Protein AF-A0A1H9T8Y0-F1 (afdb_monomer)

Mean predicted aligned error: 7.66 Å

Structure (mmCIF, N/CA/C/O backbone):
data_AF-A0A1H9T8Y0-F1
#
_entry.id   AF-A0A1H9T8Y0-F1
#
loop_
_atom_site.group_PDB
_atom_site.id
_atom_site.type_symbol
_atom_site.label_atom_id
_atom_site.label_alt_id
_atom_site.label_comp_id
_atom_site.label_asym_id
_atom_site.label_entity_id
_atom_site.label_seq_id
_atom_site.pdbx_PDB_ins_code
_atom_site.Cartn_x
_atom_site.Cartn_y
_atom_site.Cartn_z
_atom_site.occupancy
_atom_site.B_iso_or_equiv
_atom_site.auth_seq_id
_atom_site.auth_comp_id
_atom_site.auth_asym_id
_atom_site.auth_atom_id
_atom_site.pdbx_PDB_model_num
ATOM 1 N N . MET A 1 1 ? 15.846 -1.015 -10.452 1.00 64.88 1 MET A N 1
ATOM 2 C CA . MET A 1 1 ? 14.720 -1.955 -10.213 1.00 64.88 1 MET A CA 1
ATOM 3 C C . MET A 1 1 ? 13.399 -1.435 -10.764 1.00 64.88 1 MET A C 1
ATOM 5 O O . MET A 1 1 ? 12.649 -2.258 -11.267 1.00 64.88 1 MET A O 1
ATOM 9 N N . ILE A 1 2 ? 13.129 -0.126 -10.762 1.00 69.19 2 ILE A N 1
ATOM 10 C CA . ILE A 1 2 ? 11.979 0.472 -11.465 1.00 69.19 2 ILE A CA 1
ATOM 11 C C . ILE A 1 2 ? 11.965 0.077 -12.946 1.00 69.19 2 ILE A C 1
ATOM 13 O O . ILE A 1 2 ? 10.909 -0.288 -13.448 1.00 69.19 2 ILE A O 1
ATOM 17 N N . ASP A 1 3 ? 13.126 0.027 -13.608 1.00 74.19 3 ASP A N 1
ATOM 18 C CA . ASP A 1 3 ? 13.221 -0.474 -14.986 1.00 74.19 3 ASP A CA 1
ATOM 19 C C . ASP A 1 3 ? 12.827 -1.954 -15.112 1.00 74.19 3 ASP A C 1
ATOM 21 O O . ASP A 1 3 ? 12.103 -2.299 -16.032 1.00 74.19 3 ASP A O 1
ATOM 25 N N . LYS A 1 4 ? 13.192 -2.816 -14.147 1.00 75.50 4 LYS A N 1
ATOM 26 C CA . LYS A 1 4 ? 12.743 -4.225 -14.119 1.00 75.50 4 LYS A CA 1
ATOM 27 C C . LYS A 1 4 ? 11.236 -4.346 -13.885 1.00 75.50 4 LYS A C 1
ATOM 29 O O . LYS A 1 4 ? 10.594 -5.247 -14.415 1.00 75.50 4 LYS A O 1
ATOM 34 N N . THR A 1 5 ? 10.665 -3.474 -13.055 1.00 76.62 5 THR A N 1
ATOM 35 C CA . THR A 1 5 ? 9.213 -3.420 -12.839 1.00 76.62 5 THR A CA 1
ATOM 36 C C . THR A 1 5 ? 8.506 -2.952 -14.105 1.00 76.62 5 THR A C 1
ATOM 38 O O . THR A 1 5 ? 7.488 -3.523 -14.477 1.00 76.62 5 THR A O 1
ATOM 41 N N . HIS A 1 6 ? 9.065 -1.959 -14.792 1.00 78.88 6 HIS A N 1
ATOM 42 C CA . HIS A 1 6 ? 8.547 -1.465 -16.058 1.00 78.88 6 HIS A CA 1
ATOM 43 C C . HIS A 1 6 ? 8.621 -2.523 -17.165 1.00 78.88 6 HIS A C 1
ATOM 45 O O . HIS A 1 6 ? 7.618 -2.776 -17.815 1.00 78.88 6 HIS A O 1
ATOM 51 N N . GLU A 1 7 ? 9.746 -3.225 -17.286 1.00 82.25 7 GLU A N 1
ATOM 52 C CA . GLU A 1 7 ? 9.940 -4.337 -18.222 1.00 82.25 7 GLU A CA 1
ATOM 53 C C . GLU A 1 7 ? 8.935 -5.475 -17.973 1.00 82.25 7 GLU A C 1
ATOM 55 O O . GLU A 1 7 ? 8.329 -5.999 -18.903 1.00 82.25 7 GLU A O 1
ATOM 60 N N . LYS A 1 8 ? 8.665 -5.824 -16.706 1.00 82.31 8 LYS A N 1
ATOM 61 C CA . LYS A 1 8 ? 7.613 -6.800 -16.367 1.00 82.31 8 LYS A CA 1
ATOM 62 C C . LYS A 1 8 ? 6.214 -6.331 -16.752 1.00 82.31 8 LYS A C 1
ATOM 64 O O . LYS A 1 8 ? 5.403 -7.146 -17.185 1.00 82.31 8 LYS A O 1
ATOM 69 N N . ILE A 1 9 ? 5.930 -5.046 -16.568 1.00 83.12 9 ILE A N 1
ATOM 70 C CA . ILE A 1 9 ? 4.652 -4.442 -16.948 1.00 83.12 9 ILE A CA 1
ATOM 71 C C . ILE A 1 9 ? 4.496 -4.450 -18.476 1.00 83.12 9 ILE A C 1
ATOM 73 O O . ILE A 1 9 ? 3.422 -4.786 -18.967 1.00 83.12 9 ILE A O 1
ATOM 77 N N . GLU A 1 10 ? 5.560 -4.158 -19.225 1.00 84.31 10 GLU A N 1
ATOM 78 C CA . GLU A 1 10 ? 5.566 -4.261 -20.687 1.00 84.31 10 GLU A CA 1
ATOM 79 C C . GLU A 1 10 ? 5.355 -5.705 -21.153 1.00 84.31 10 GLU A C 1
ATOM 81 O O . GLU A 1 10 ? 4.483 -5.941 -21.985 1.00 84.31 10 GLU A O 1
ATOM 86 N N . MET A 1 11 ? 6.044 -6.688 -20.558 1.00 82.94 11 MET A N 1
ATOM 87 C CA . MET A 1 11 ? 5.815 -8.108 -20.863 1.00 82.94 11 MET A CA 1
ATOM 88 C C . MET A 1 11 ? 4.366 -8.532 -20.589 1.00 82.94 11 MET A C 1
ATOM 90 O O . MET A 1 11 ? 3.765 -9.247 -21.388 1.00 82.94 11 MET A O 1
ATOM 94 N N . MET A 1 12 ? 3.778 -8.091 -19.472 1.00 83.06 12 MET A N 1
ATOM 95 C CA . MET A 1 12 ? 2.369 -8.361 -19.175 1.00 83.06 12 MET A CA 1
ATOM 96 C C . MET A 1 12 ? 1.437 -7.723 -20.205 1.00 83.06 12 MET A C 1
ATOM 98 O O . MET A 1 12 ? 0.504 -8.382 -20.659 1.00 83.06 12 MET A O 1
ATOM 102 N N . ASN A 1 13 ? 1.693 -6.478 -20.607 1.00 84.12 13 ASN A N 1
ATOM 103 C CA . ASN A 1 13 ? 0.909 -5.816 -21.646 1.00 84.12 13 ASN A CA 1
ATOM 104 C C . ASN A 1 13 ? 1.046 -6.500 -23.003 1.00 84.12 13 ASN A C 1
ATOM 106 O O . ASN A 1 13 ? 0.059 -6.586 -23.724 1.00 84.12 13 ASN A O 1
ATOM 110 N N . GLU A 1 14 ? 2.216 -7.036 -23.341 1.00 84.00 14 GLU A N 1
ATOM 111 C CA . GLU A 1 14 ? 2.397 -7.795 -24.576 1.00 84.00 14 GLU A CA 1
ATOM 112 C C . GLU A 1 14 ? 1.586 -9.102 -24.552 1.00 84.00 14 GLU A C 1
ATOM 114 O O . GLU A 1 14 ? 0.945 -9.459 -25.540 1.00 84.00 14 GLU A O 1
ATOM 119 N N . VAL A 1 15 ? 1.547 -9.801 -23.412 1.00 84.81 15 VAL A N 1
ATOM 120 C CA . VAL A 1 15 ? 0.737 -11.020 -23.232 1.00 84.81 15 VAL A CA 1
ATOM 121 C C . VAL A 1 15 ? -0.757 -10.706 -23.304 1.00 84.81 15 VAL A C 1
ATOM 123 O O . VAL A 1 15 ? -1.499 -11.381 -24.019 1.00 84.81 15 VAL A O 1
ATOM 126 N N . ILE A 1 16 ? -1.204 -9.662 -22.603 1.00 80.94 16 ILE A N 1
ATOM 127 C CA . ILE A 1 16 ? -2.601 -9.218 -22.629 1.00 80.94 16 ILE A CA 1
ATOM 128 C C . ILE A 1 16 ? -2.970 -8.743 -24.035 1.00 80.94 16 ILE A C 1
ATOM 130 O O . ILE A 1 16 ? -4.038 -9.088 -24.532 1.00 80.94 16 ILE A O 1
ATOM 134 N N . GLY A 1 17 ? -2.079 -8.020 -24.710 1.00 83.81 17 GLY A N 1
ATOM 135 C CA . GLY A 1 17 ? -2.274 -7.549 -26.074 1.00 83.81 17 GLY A CA 1
ATOM 136 C C . GLY A 1 17 ? -2.361 -8.685 -27.085 1.00 83.81 17 GLY A C 1
ATOM 137 O O . GLY A 1 17 ? -3.212 -8.637 -27.966 1.00 83.81 17 GLY A O 1
ATOM 138 N N . LYS A 1 18 ? -1.586 -9.762 -26.921 1.00 83.62 18 LYS A N 1
ATOM 139 C CA . LYS A 1 18 ? -1.735 -10.985 -27.732 1.00 83.62 18 LYS A CA 1
ATOM 140 C C . LYS A 1 18 ? -3.076 -11.683 -27.497 1.00 83.62 18 LYS A C 1
ATOM 142 O O . LYS A 1 18 ? -3.639 -12.229 -28.439 1.00 83.62 18 LYS A O 1
ATOM 147 N N . ALA A 1 19 ? -3.594 -11.656 -26.270 1.00 83.19 19 ALA A N 1
ATOM 148 C CA . ALA A 1 19 ? -4.871 -12.282 -25.928 1.00 83.19 19 ALA A CA 1
ATOM 149 C C . ALA A 1 19 ? -6.097 -11.441 -26.329 1.00 83.19 19 ALA A C 1
ATOM 151 O O . ALA A 1 19 ? -7.148 -11.993 -26.636 1.00 83.19 19 ALA A O 1
ATOM 152 N N . THR A 1 20 ? -5.976 -10.112 -26.308 1.00 84.06 20 THR A N 1
ATOM 153 C CA . THR A 1 20 ? -7.111 -9.179 -26.449 1.00 84.06 20 THR A CA 1
ATOM 154 C C . THR A 1 20 ? -7.054 -8.315 -27.710 1.00 84.06 20 THR A C 1
ATOM 156 O O . THR A 1 20 ? -8.027 -7.638 -28.025 1.00 84.06 20 THR A O 1
ATOM 159 N N . GLY A 1 21 ? -5.932 -8.315 -28.434 1.00 82.81 21 GLY A N 1
ATOM 160 C CA . GLY A 1 21 ? -5.668 -7.434 -29.577 1.00 82.81 21 GLY A CA 1
ATOM 161 C C . GLY A 1 21 ? -5.308 -5.992 -29.195 1.00 82.81 21 GLY A C 1
ATOM 162 O O . GLY A 1 21 ? -5.050 -5.176 -30.077 1.00 82.81 21 GLY A O 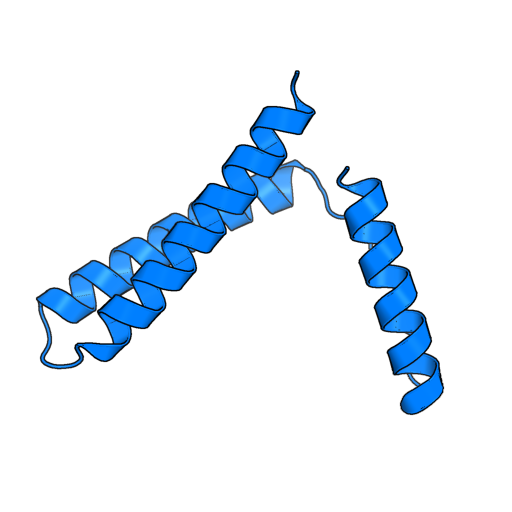1
ATOM 163 N N . VAL A 1 22 ? -5.278 -5.657 -27.900 1.00 75.12 22 VAL A N 1
ATOM 164 C CA . VAL A 1 22 ? -5.053 -4.291 -27.408 1.00 75.12 22 VAL A CA 1
ATOM 165 C C . VAL A 1 22 ? -3.631 -4.159 -26.866 1.00 75.12 22 VAL A C 1
ATOM 167 O O . VAL A 1 22 ? -3.329 -4.625 -25.771 1.00 75.12 22 VAL A O 1
ATOM 170 N N . ASN A 1 23 ? -2.747 -3.504 -27.622 1.00 72.62 23 ASN A N 1
ATOM 171 C CA . ASN A 1 23 ? -1.396 -3.188 -27.159 1.00 72.62 23 ASN A CA 1
ATOM 172 C C . ASN A 1 23 ? -1.358 -1.780 -26.551 1.00 72.62 23 ASN A C 1
ATOM 174 O O . ASN A 1 23 ? -1.618 -0.796 -27.244 1.00 72.62 23 ASN A O 1
ATOM 178 N N . ILE A 1 24 ? -1.025 -1.683 -25.264 1.00 74.69 24 ILE A N 1
ATOM 179 C CA . ILE A 1 24 ? -0.900 -0.407 -24.553 1.00 74.69 24 ILE A CA 1
ATOM 180 C C . ILE A 1 24 ? 0.562 -0.232 -24.159 1.00 74.69 24 ILE A C 1
ATOM 182 O O . ILE A 1 24 ? 1.080 -0.960 -23.313 1.00 74.69 24 ILE A O 1
ATOM 186 N N . THR A 1 25 ? 1.231 0.763 -24.731 1.00 72.94 25 THR A N 1
ATOM 187 C CA . THR A 1 25 ? 2.543 1.190 -24.240 1.00 72.94 25 THR A CA 1
ATOM 188 C C . THR A 1 25 ? 2.334 2.029 -22.988 1.00 72.94 25 THR A C 1
ATOM 190 O O . THR A 1 25 ? 1.737 3.105 -23.041 1.00 72.94 25 THR A O 1
ATOM 193 N N . LEU A 1 26 ? 2.796 1.529 -21.843 1.00 74.56 26 LEU A N 1
ATOM 194 C CA . LEU A 1 26 ? 2.744 2.285 -20.597 1.00 74.56 26 LEU A CA 1
ATOM 195 C C . LEU A 1 26 ? 3.978 3.188 -20.501 1.00 74.56 26 LEU A C 1
ATOM 197 O O . LEU A 1 26 ? 5.068 2.772 -20.876 1.00 74.56 26 LEU A O 1
ATOM 201 N N . PRO A 1 27 ? 3.845 4.426 -20.004 1.00 79.31 27 PRO A N 1
ATOM 202 C CA . PRO A 1 27 ? 4.996 5.287 -19.783 1.00 79.31 27 PRO A CA 1
ATOM 203 C C . PRO A 1 27 ? 5.847 4.776 -18.614 1.00 79.31 27 PRO A C 1
ATOM 205 O O . PRO A 1 27 ? 5.334 4.190 -17.655 1.00 79.31 27 PRO A O 1
ATOM 208 N N . LYS A 1 28 ? 7.156 5.049 -18.660 1.00 79.44 28 LYS A N 1
ATOM 209 C CA . LYS A 1 28 ? 8.065 4.743 -17.549 1.00 79.44 28 LYS A CA 1
ATOM 210 C C . LYS A 1 28 ? 7.608 5.451 -16.267 1.00 79.44 28 LYS A C 1
ATOM 212 O O . LYS A 1 28 ? 7.432 6.673 -16.278 1.00 79.44 28 LYS A O 1
ATOM 217 N N . PRO A 1 29 ? 7.446 4.724 -15.148 1.00 74.69 29 PRO A N 1
A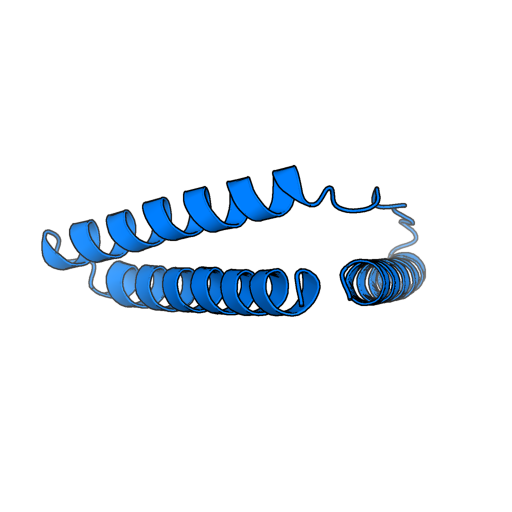TOM 218 C CA . PRO A 1 29 ? 7.044 5.327 -13.887 1.00 74.69 29 PRO A CA 1
ATOM 219 C C . PRO A 1 29 ? 8.070 6.353 -13.394 1.00 74.69 29 PRO A C 1
ATOM 221 O O . PRO A 1 29 ? 9.258 6.059 -13.262 1.00 74.69 29 PRO A O 1
ATOM 224 N N . ASN A 1 30 ? 7.606 7.555 -13.055 1.00 83.38 30 ASN A N 1
ATOM 225 C CA . ASN A 1 30 ? 8.446 8.573 -12.432 1.00 83.38 30 ASN A CA 1
ATOM 226 C C . ASN A 1 30 ? 8.647 8.257 -10.937 1.00 83.38 30 ASN A C 1
ATOM 228 O O . ASN A 1 30 ? 7.672 8.075 -10.205 1.00 83.38 30 ASN A O 1
ATOM 232 N N . LYS A 1 31 ? 9.899 8.285 -10.458 1.00 81.88 31 LYS A N 1
ATOM 233 C CA . LYS A 1 31 ? 10.261 8.117 -9.036 1.00 81.88 31 LYS A CA 1
ATOM 234 C C . LYS A 1 31 ? 9.429 9.003 -8.102 1.00 81.88 31 LYS A C 1
ATOM 236 O O . LYS A 1 31 ? 8.932 8.536 -7.079 1.00 81.88 31 LYS A O 1
ATOM 241 N N . ARG A 1 32 ? 9.224 10.272 -8.473 1.00 85.12 32 ARG A N 1
ATOM 242 C CA . ARG A 1 32 ? 8.417 11.216 -7.686 1.00 85.12 32 ARG A CA 1
ATOM 243 C C . ARG A 1 32 ? 6.949 10.802 -7.641 1.00 85.12 32 ARG A C 1
ATOM 245 O O . ARG A 1 32 ? 6.341 10.872 -6.579 1.00 85.12 32 ARG A O 1
ATOM 252 N N . ALA A 1 33 ? 6.400 10.351 -8.768 1.00 84.50 33 ALA A N 1
ATOM 253 C CA . ALA A 1 33 ? 5.013 9.902 -8.845 1.00 84.50 33 ALA A CA 1
ATOM 254 C C . ALA A 1 33 ? 4.779 8.661 -7.974 1.00 84.50 33 ALA A C 1
ATOM 256 O O . ALA A 1 33 ? 3.785 8.603 -7.254 1.00 84.50 33 ALA A O 1
ATOM 257 N N . ILE A 1 34 ? 5.722 7.713 -7.958 1.00 85.00 34 ILE A N 1
ATOM 258 C CA . ILE A 1 34 ? 5.599 6.528 -7.104 1.00 85.00 34 ILE A CA 1
ATOM 259 C C . ILE A 1 34 ? 5.708 6.897 -5.619 1.00 85.00 34 ILE A C 1
ATOM 261 O O . ILE A 1 34 ? 4.906 6.418 -4.823 1.00 85.00 34 ILE A O 1
ATOM 265 N N . LYS A 1 35 ? 6.620 7.802 -5.235 1.00 86.25 35 LYS A N 1
ATOM 266 C CA . LYS A 1 35 ? 6.730 8.270 -3.841 1.00 86.25 35 LYS A CA 1
ATOM 267 C C . LYS A 1 35 ? 5.455 8.969 -3.365 1.00 86.25 35 LYS A C 1
ATOM 269 O O . LYS A 1 35 ? 4.999 8.726 -2.252 1.00 86.25 35 LYS A O 1
ATOM 274 N N . VAL A 1 36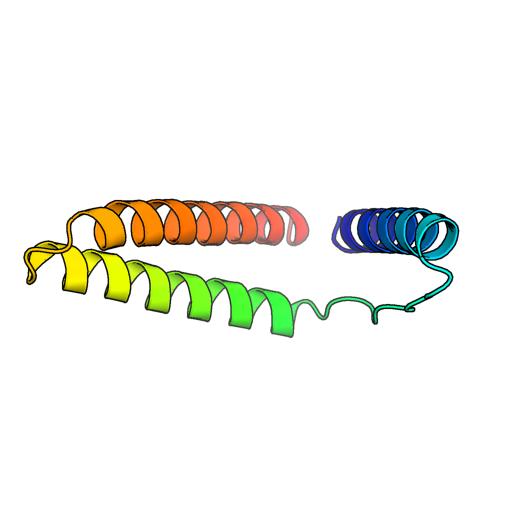 ? 4.855 9.805 -4.215 1.00 88.88 36 VAL A N 1
ATOM 275 C CA . VAL A 1 36 ? 3.557 10.431 -3.923 1.00 88.88 36 VAL A CA 1
ATOM 276 C C . VAL A 1 36 ? 2.478 9.361 -3.769 1.00 88.88 36 VAL A C 1
ATOM 278 O O . VAL A 1 36 ? 1.786 9.354 -2.757 1.00 88.88 36 VAL A O 1
ATOM 281 N N . SER A 1 37 ? 2.389 8.410 -4.703 1.00 87.50 37 SER A N 1
ATOM 282 C CA . SER A 1 37 ? 1.428 7.304 -4.628 1.00 87.50 37 SER A CA 1
ATOM 283 C C . SER A 1 37 ? 1.583 6.477 -3.350 1.00 87.50 37 SER A C 1
ATOM 285 O O . SER A 1 37 ? 0.586 6.163 -2.706 1.00 87.50 37 SER A O 1
ATOM 287 N N . GLN A 1 38 ? 2.815 6.182 -2.932 1.00 88.44 38 GLN A N 1
ATOM 288 C CA . GLN A 1 38 ? 3.097 5.461 -1.696 1.00 88.44 38 GLN A CA 1
ATOM 289 C C . GLN A 1 38 ? 2.527 6.194 -0.473 1.00 88.44 38 GLN A C 1
ATOM 291 O O . GLN A 1 38 ? 1.832 5.581 0.342 1.00 88.44 38 GLN A O 1
ATOM 296 N N . VAL A 1 39 ? 2.795 7.499 -0.362 1.00 90.56 39 VAL A N 1
ATOM 297 C CA . VAL A 1 39 ? 2.309 8.333 0.746 1.00 90.56 39 VAL A CA 1
ATOM 298 C C . VAL A 1 39 ? 0.786 8.419 0.717 1.00 90.56 39 VAL A C 1
ATOM 300 O O . VAL A 1 39 ? 0.147 8.151 1.731 1.00 90.56 39 VAL A O 1
ATOM 303 N N . THR A 1 40 ? 0.190 8.722 -0.438 1.00 92.31 40 THR A N 1
ATOM 304 C CA . THR A 1 40 ? -1.267 8.818 -0.586 1.00 92.31 40 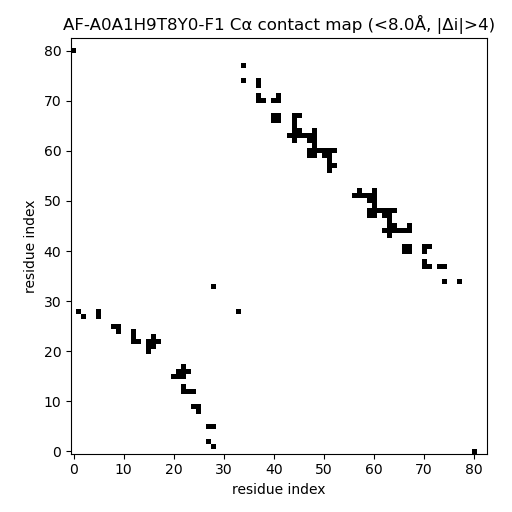THR A CA 1
ATOM 305 C C . THR A 1 40 ? -1.953 7.501 -0.227 1.00 92.31 40 THR A C 1
ATOM 307 O O . THR A 1 40 ? -2.889 7.504 0.569 1.00 92.31 40 THR A O 1
ATOM 310 N N . ASN A 1 41 ? -1.454 6.367 -0.725 1.00 91.44 41 ASN A N 1
ATOM 311 C CA . ASN A 1 41 ? 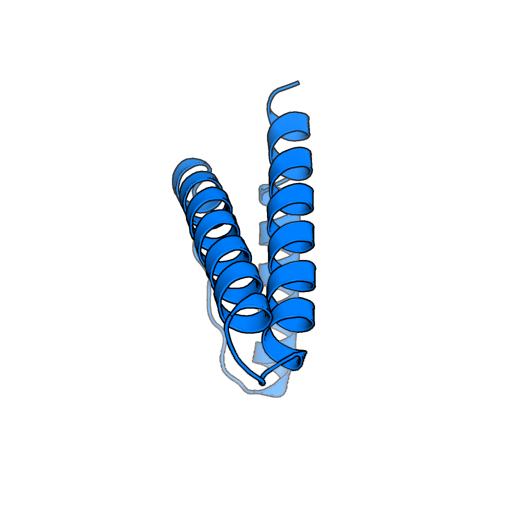-2.008 5.052 -0.407 1.00 91.44 41 ASN A CA 1
ATOM 312 C C . ASN A 1 41 ? -1.850 4.710 1.079 1.00 91.44 41 ASN A C 1
ATOM 314 O O . ASN A 1 41 ? -2.767 4.139 1.666 1.00 91.44 41 ASN A O 1
ATOM 318 N N . GLY A 1 42 ? -0.733 5.090 1.708 1.00 91.00 42 GLY A N 1
ATOM 319 C CA . GLY A 1 42 ? -0.531 4.927 3.150 1.00 91.00 42 GLY A CA 1
ATOM 320 C C . GLY A 1 42 ? -1.542 5.731 3.973 1.00 91.00 42 GLY A C 1
ATOM 321 O O . GLY A 1 42 ? -2.157 5.193 4.895 1.00 91.00 42 GLY A O 1
ATOM 322 N N . VAL A 1 43 ? -1.785 6.991 3.597 1.00 94.44 43 VAL A N 1
ATOM 323 C CA . VAL A 1 43 ? -2.786 7.860 4.239 1.00 94.44 43 VAL A CA 1
ATOM 324 C C . VAL A 1 43 ? -4.197 7.289 4.078 1.00 94.44 43 VAL A C 1
ATOM 326 O O . VAL A 1 43 ? -4.905 7.136 5.071 1.00 94.44 43 VAL A O 1
ATOM 329 N N . VAL A 1 44 ? -4.594 6.913 2.859 1.00 94.88 44 VAL A N 1
ATOM 330 C CA . VAL A 1 44 ? -5.923 6.338 2.581 1.00 94.88 44 VAL A CA 1
ATOM 331 C C . VAL A 1 44 ? -6.131 5.031 3.349 1.00 94.88 44 VAL A C 1
ATOM 333 O O . VAL A 1 44 ? -7.179 4.835 3.960 1.00 94.88 44 VAL A O 1
ATOM 336 N N . SER A 1 45 ? -5.118 4.165 3.385 1.00 93.25 45 SER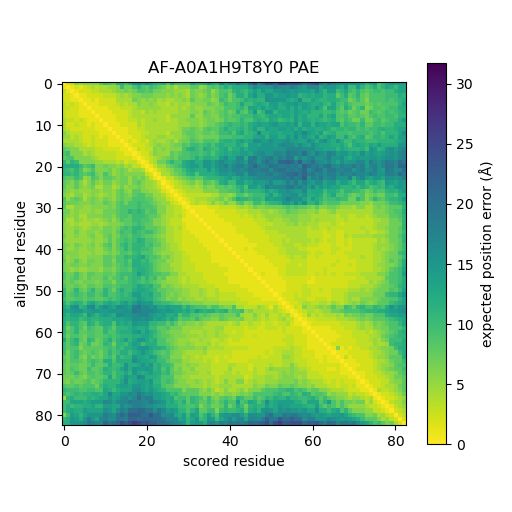 A N 1
ATOM 337 C CA . SER A 1 45 ? -5.154 2.894 4.120 1.00 93.25 45 SER A CA 1
ATOM 338 C C . SER A 1 45 ? -5.309 3.100 5.626 1.00 93.25 45 SER A C 1
ATOM 340 O O . SER A 1 45 ? -6.096 2.413 6.276 1.00 93.25 45 SER A O 1
ATOM 342 N N . THR A 1 46 ? -4.609 4.093 6.177 1.00 93.50 46 THR A N 1
ATOM 343 C CA . THR A 1 46 ? -4.729 4.477 7.591 1.00 93.50 46 THR A CA 1
ATOM 344 C C . THR A 1 46 ? -6.127 5.023 7.890 1.00 93.50 46 THR A C 1
ATOM 346 O O . THR A 1 46 ? -6.733 4.651 8.894 1.00 93.50 46 THR A O 1
ATOM 349 N N . GLY A 1 47 ? -6.681 5.839 6.986 1.00 93.44 47 GLY A N 1
ATOM 350 C CA . GLY A 1 47 ? -8.061 6.320 7.069 1.00 93.44 47 GLY A CA 1
ATOM 351 C C . GLY A 1 47 ? -9.090 5.187 7.037 1.00 93.44 47 GLY A C 1
ATOM 352 O O . GLY A 1 47 ? -10.014 5.183 7.844 1.00 93.44 47 GLY A O 1
ATOM 353 N N . LEU A 1 48 ? -8.903 4.186 6.173 1.00 92.75 48 LEU A N 1
ATOM 354 C CA . LEU A 1 48 ? -9.754 2.990 6.096 1.00 92.75 48 LEU A CA 1
ATOM 355 C C . LEU A 1 48 ? -9.726 2.156 7.383 1.00 92.75 48 LEU A C 1
ATOM 357 O O . LEU A 1 48 ? -10.773 1.668 7.816 1.00 92.75 48 LEU A O 1
ATOM 361 N N . ILE A 1 49 ? -8.553 2.025 8.011 1.00 93.25 49 ILE A N 1
ATOM 362 C CA . ILE A 1 49 ? -8.412 1.365 9.315 1.00 93.25 49 ILE A CA 1
ATOM 363 C C . ILE A 1 49 ? -9.156 2.158 10.389 1.00 93.25 49 ILE A C 1
ATOM 365 O O . ILE A 1 49 ? -9.982 1.585 11.096 1.00 93.25 49 ILE A O 1
ATOM 369 N N . ALA A 1 50 ? -8.918 3.469 10.487 1.00 93.69 50 ALA A N 1
ATOM 370 C CA . ALA A 1 50 ? -9.589 4.325 11.463 1.00 93.69 50 ALA A CA 1
ATOM 371 C C . ALA A 1 50 ? -11.117 4.289 11.290 1.00 93.69 50 ALA A C 1
ATOM 373 O O . ALA A 1 50 ? -11.851 4.115 12.261 1.00 93.69 50 ALA A O 1
ATOM 374 N N . PHE A 1 51 ? -11.599 4.358 10.047 1.00 93.56 51 PHE A N 1
ATOM 375 C CA . PHE A 1 51 ? -13.015 4.217 9.721 1.00 93.56 51 PHE A CA 1
ATOM 376 C C . PHE A 1 51 ? -13.566 2.853 10.145 1.00 93.56 51 PHE A C 1
ATOM 378 O O . PHE A 1 51 ? -14.634 2.782 10.743 1.00 93.56 51 PHE A O 1
ATOM 385 N N . GLY A 1 52 ? -12.836 1.767 9.889 1.00 91.50 52 GLY A N 1
ATOM 386 C CA . GLY A 1 52 ? -13.258 0.421 10.277 1.00 91.50 52 GLY A CA 1
ATOM 387 C C . GLY A 1 52 ? -13.287 0.182 11.785 1.00 91.50 52 GLY A C 1
ATOM 388 O O . GLY A 1 52 ? -14.050 -0.659 12.245 1.00 91.50 52 GLY A O 1
ATOM 389 N N . ILE A 1 53 ? -12.486 0.922 12.558 1.00 92.38 53 ILE A N 1
ATOM 390 C CA . ILE A 1 53 ? -12.531 0.909 14.029 1.00 92.38 53 ILE A CA 1
ATOM 391 C C . ILE A 1 53 ? -13.767 1.665 14.535 1.00 92.38 53 ILE A C 1
ATOM 393 O O . ILE A 1 53 ? -14.419 1.218 15.475 1.00 92.38 53 ILE A O 1
ATOM 397 N N . LEU A 1 54 ? -14.088 2.805 13.916 1.00 93.12 54 LEU A N 1
ATOM 398 C CA . LEU A 1 54 ? -15.198 3.676 14.320 1.00 93.12 54 LEU A CA 1
ATOM 399 C C . LEU A 1 54 ? -16.570 3.212 13.801 1.00 93.12 54 LEU A C 1
ATOM 401 O O . LEU A 1 54 ? -17.597 3.711 14.255 1.00 93.12 54 LEU A O 1
ATOM 405 N N . THR A 1 55 ? -16.606 2.277 12.851 1.00 90.50 55 THR A N 1
ATOM 406 C CA . THR A 1 55 ? -17.834 1.786 12.213 1.00 90.50 55 THR A CA 1
ATOM 407 C C . THR A 1 55 ? -17.973 0.269 12.358 1.00 90.50 55 THR A C 1
ATOM 409 O O . THR A 1 55 ? -16.996 -0.427 12.623 1.00 90.50 55 THR A O 1
ATOM 412 N N . PRO A 1 56 ? -19.173 -0.306 12.160 1.00 88.44 56 PRO A N 1
ATOM 413 C CA . PRO A 1 56 ? -19.352 -1.761 12.201 1.00 88.44 56 PRO A CA 1
ATOM 414 C C . PRO A 1 56 ? -18.676 -2.508 11.032 1.00 88.44 56 PRO A C 1
ATOM 416 O O . PRO A 1 56 ? -18.634 -3.741 11.030 1.00 88.44 56 PRO A O 1
ATOM 419 N N . TYR A 1 57 ? -18.132 -1.802 10.037 1.00 89.19 57 TYR A N 1
ATOM 420 C CA . TYR A 1 57 ? -17.564 -2.388 8.823 1.00 89.19 57 TYR A CA 1
ATOM 421 C C . TYR A 1 57 ? -16.127 -2.882 9.027 1.00 89.19 57 TYR A C 1
ATOM 423 O O . TYR A 1 57 ? -15.177 -2.364 8.449 1.00 89.19 57 TYR A O 1
ATOM 431 N N . LYS A 1 58 ? -15.955 -3.961 9.797 1.00 87.56 58 LYS A N 1
ATOM 432 C CA . LYS A 1 58 ? -14.627 -4.526 10.119 1.00 87.56 58 LYS A CA 1
ATOM 433 C C . LYS A 1 58 ? -13.797 -4.941 8.896 1.00 87.56 58 LYS A C 1
ATOM 435 O O . LYS A 1 58 ? -12.571 -4.960 8.965 1.00 87.56 58 LYS A O 1
ATOM 440 N N . TRP A 1 59 ? -14.440 -5.229 7.764 1.00 92.31 59 TRP A N 1
ATOM 441 C CA . TRP A 1 59 ? -13.756 -5.536 6.503 1.00 92.31 59 TRP A CA 1
ATOM 442 C C . TRP A 1 59 ? -12.895 -4.382 5.980 1.00 92.31 59 TRP A C 1
ATOM 444 O O . TRP A 1 59 ? -11.883 -4.630 5.323 1.00 92.31 59 TRP A O 1
ATOM 454 N N . THR A 1 60 ? -13.223 -3.130 6.313 1.00 88.38 60 THR A N 1
ATOM 455 C CA . THR A 1 60 ? -12.397 -1.985 5.909 1.00 88.38 60 THR A CA 1
ATOM 456 C C . THR A 1 60 ? -11.073 -1.937 6.671 1.00 88.38 60 THR A C 1
ATOM 458 O O . THR A 1 60 ? -10.095 -1.431 6.130 1.00 88.38 60 THR A O 1
ATOM 461 N N . ILE A 1 61 ? -10.993 -2.534 7.870 1.00 91.25 61 ILE A N 1
ATOM 462 C CA . ILE A 1 61 ? -9.731 -2.710 8.607 1.00 91.25 61 ILE A CA 1
ATOM 463 C C . ILE A 1 61 ? -8.813 -3.666 7.847 1.00 91.25 61 ILE A C 1
ATOM 465 O O . ILE A 1 61 ? -7.629 -3.384 7.698 1.00 91.25 61 ILE A O 1
ATOM 469 N N . VAL A 1 62 ? -9.353 -4.774 7.332 1.00 91.94 62 VAL A N 1
ATOM 470 C CA . VAL A 1 62 ? -8.576 -5.748 6.549 1.00 91.94 62 VAL A CA 1
ATOM 471 C C . VAL A 1 62 ? -8.087 -5.109 5.250 1.00 91.94 62 VAL A C 1
ATOM 473 O O . VAL A 1 62 ? -6.897 -5.169 4.949 1.00 91.94 62 VAL A O 1
ATOM 476 N N . ALA A 1 63 ? -8.978 -4.435 4.517 1.00 90.50 63 ALA A N 1
ATOM 477 C CA . ALA A 1 63 ? -8.621 -3.733 3.285 1.00 90.50 63 ALA A CA 1
ATOM 478 C C . ALA A 1 63 ? -7.563 -2.642 3.528 1.00 90.50 63 ALA A C 1
ATOM 480 O O . ALA A 1 63 ? -6.573 -2.564 2.800 1.00 90.50 63 ALA A O 1
ATOM 481 N N . GLY A 1 64 ? -7.733 -1.843 4.584 1.00 90.31 64 GLY A N 1
ATOM 482 C CA . GLY A 1 64 ? -6.758 -0.834 4.981 1.00 90.31 64 GLY A CA 1
ATOM 483 C C . GLY A 1 64 ? -5.431 -1.449 5.432 1.00 90.31 64 GLY A C 1
ATOM 484 O O . GLY A 1 64 ? -4.378 -0.974 5.030 1.00 90.31 64 GLY A O 1
ATOM 485 N N . GLY A 1 65 ? -5.444 -2.556 6.178 1.00 91.31 65 GLY A N 1
ATOM 486 C CA . GLY A 1 65 ? -4.233 -3.270 6.591 1.00 91.31 65 GLY A CA 1
ATOM 487 C C . GLY A 1 65 ? -3.416 -3.787 5.404 1.00 91.31 65 GLY A C 1
ATOM 488 O O . GLY A 1 65 ? -2.207 -3.566 5.342 1.00 91.31 65 GLY A O 1
ATOM 489 N N . VAL A 1 66 ? -4.079 -4.402 4.419 1.00 91.94 66 VAL A N 1
ATOM 490 C CA . VAL A 1 66 ? -3.435 -4.855 3.175 1.00 91.94 66 VAL A CA 1
ATOM 491 C C . VAL A 1 66 ? -2.860 -3.671 2.390 1.00 91.94 66 VAL A C 1
ATOM 493 O O . VAL A 1 66 ? -1.717 -3.735 1.936 1.00 91.94 66 VAL A O 1
ATOM 496 N N . GLY A 1 67 ? -3.607 -2.569 2.275 1.00 88.19 67 GLY A N 1
ATOM 497 C CA . GLY A 1 67 ? -3.132 -1.352 1.608 1.00 88.19 67 GLY A CA 1
ATOM 498 C C . GLY A 1 67 ? -1.915 -0.721 2.295 1.00 88.19 67 GLY A C 1
ATOM 499 O O . GLY A 1 67 ? -0.983 -0.268 1.624 1.00 88.19 67 GLY A O 1
ATOM 500 N N . LEU A 1 68 ? -1.871 -0.759 3.628 1.00 91.06 68 LEU A N 1
ATOM 501 C CA . LEU A 1 68 ? -0.774 -0.211 4.425 1.00 91.06 68 LEU A CA 1
ATOM 502 C C . LEU A 1 68 ? 0.495 -1.062 4.281 1.00 91.06 68 LEU A C 1
ATOM 504 O O . LEU A 1 68 ? 1.565 -0.512 4.025 1.00 91.06 68 LEU A O 1
ATOM 508 N N . LEU A 1 69 ? 0.375 -2.394 4.326 1.00 89.88 69 LEU A N 1
ATOM 509 C CA . LEU A 1 69 ? 1.482 -3.306 4.007 1.00 89.88 69 LEU A CA 1
ATOM 510 C C . LEU A 1 69 ? 2.004 -3.084 2.582 1.00 89.88 69 LEU A C 1
ATOM 512 O O . LEU A 1 69 ? 3.214 -3.014 2.376 1.00 89.88 69 LEU A O 1
ATOM 516 N N . GLY A 1 70 ? 1.108 -2.906 1.607 1.00 85.00 70 GLY A N 1
ATOM 517 C CA . GLY A 1 70 ? 1.482 -2.581 0.229 1.00 85.00 70 GLY A CA 1
ATOM 518 C C . GLY A 1 70 ? 2.279 -1.276 0.122 1.00 85.00 70 GLY A C 1
ATOM 519 O O . GLY A 1 70 ? 3.305 -1.234 -0.555 1.00 85.00 70 GLY A O 1
ATOM 520 N N . SER A 1 71 ? 1.863 -0.227 0.837 1.00 84.19 71 SER A N 1
ATOM 521 C CA . SER A 1 71 ? 2.593 1.048 0.901 1.00 84.19 71 SER A CA 1
ATOM 522 C C . SER A 1 71 ? 3.989 0.894 1.526 1.00 84.19 71 SER A C 1
ATOM 524 O O . SER A 1 71 ? 4.957 1.464 1.018 1.00 84.19 71 SER A O 1
ATOM 526 N N . LEU A 1 72 ? 4.128 0.082 2.579 1.00 85.81 72 LEU A N 1
ATOM 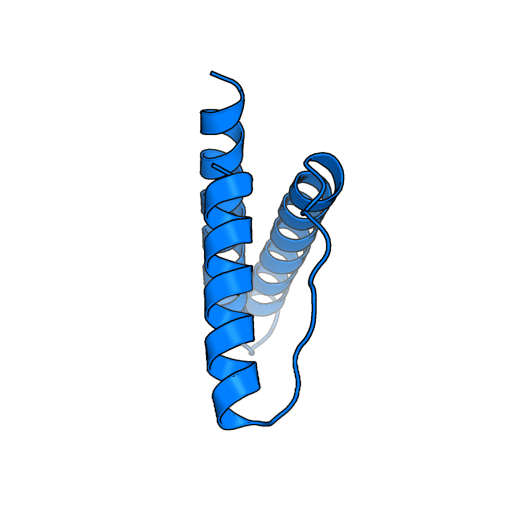527 C CA . LEU A 1 72 ? 5.421 -0.188 3.218 1.00 85.81 72 LEU A CA 1
ATOM 528 C C . LEU A 1 72 ? 6.371 -0.957 2.300 1.00 85.81 72 LEU A C 1
ATOM 530 O O . LEU A 1 72 ? 7.524 -0.558 2.155 1.00 85.81 72 LEU A O 1
ATOM 534 N N . ILE A 1 73 ? 5.880 -1.998 1.623 1.00 85.69 73 ILE A N 1
ATOM 535 C CA . ILE A 1 73 ? 6.673 -2.767 0.656 1.00 85.69 73 ILE A CA 1
ATOM 536 C C . ILE A 1 73 ? 7.186 -1.841 -0.449 1.00 85.69 73 ILE A C 1
ATOM 538 O O . ILE A 1 73 ? 8.375 -1.857 -0.754 1.00 85.69 73 ILE A O 1
ATOM 542 N N . VAL A 1 74 ? 6.330 -0.983 -1.013 1.00 80.62 74 VAL A N 1
ATOM 543 C CA . VAL A 1 74 ? 6.747 0.005 -2.025 1.00 80.62 74 VAL A CA 1
ATOM 544 C C . VAL A 1 74 ? 7.799 0.973 -1.463 1.00 80.62 74 VAL A C 1
ATOM 546 O O . VAL A 1 74 ? 8.750 1.316 -2.165 1.00 80.62 74 VAL A O 1
ATOM 549 N N . GLY A 1 75 ? 7.683 1.361 -0.193 1.00 76.19 75 GLY A N 1
ATOM 550 C CA . GLY A 1 75 ? 8.671 2.189 0.500 1.00 76.19 75 GLY A CA 1
ATOM 551 C C . GLY A 1 75 ? 10.035 1.542 0.660 1.00 76.19 75 GLY A C 1
ATOM 552 O O . GLY A 1 75 ? 11.049 2.167 0.347 1.00 76.19 75 GLY A O 1
ATOM 553 N N . ASP A 1 76 ? 10.069 0.287 1.096 1.00 75.12 76 ASP A N 1
ATOM 554 C CA . ASP A 1 76 ? 11.307 -0.482 1.213 1.00 75.12 76 ASP A CA 1
ATOM 555 C C . ASP A 1 76 ? 11.935 -0.746 -0.162 1.00 75.12 76 ASP A C 1
ATOM 557 O O . ASP A 1 76 ? 13.157 -0.669 -0.312 1.00 75.12 76 ASP A O 1
ATOM 561 N N . PHE A 1 77 ? 11.109 -0.961 -1.192 1.00 68.69 77 PHE A N 1
ATOM 562 C CA . PHE A 1 77 ? 11.550 -1.034 -2.587 1.00 68.69 77 PHE A CA 1
ATOM 563 C C . PHE A 1 77 ? 12.256 0.251 -3.039 1.00 68.69 77 PHE A C 1
ATOM 565 O O . PHE A 1 77 ? 13.285 0.173 -3.709 1.00 68.69 77 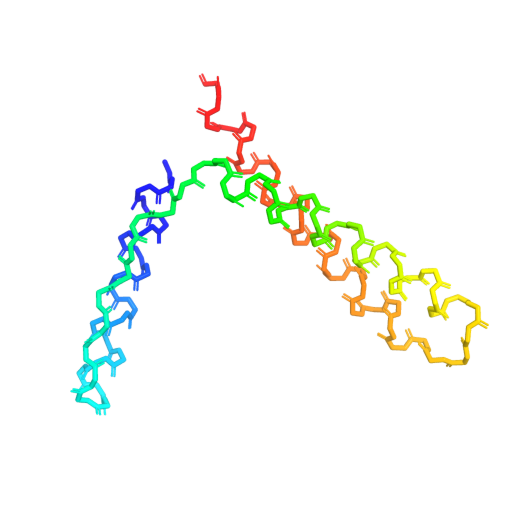PHE A O 1
ATOM 572 N N . PHE A 1 78 ? 11.749 1.425 -2.650 1.00 65.19 78 PHE A N 1
ATOM 573 C CA . PHE A 1 78 ? 12.373 2.711 -2.972 1.00 65.19 78 PHE A CA 1
ATOM 574 C C . PHE A 1 78 ? 13.630 2.992 -2.157 1.00 65.19 78 PHE A C 1
ATOM 576 O O . PHE A 1 78 ? 14.629 3.450 -2.704 1.00 65.19 78 PHE A O 1
ATOM 583 N N . LYS A 1 79 ? 13.620 2.678 -0.861 1.00 62.50 79 LYS A N 1
ATOM 584 C CA . LYS A 1 79 ? 14.782 2.873 0.013 1.00 62.50 79 LYS A CA 1
ATOM 585 C C . LYS A 1 79 ? 15.980 2.022 -0.420 1.00 62.50 79 LYS A C 1
ATOM 587 O O . LYS A 1 79 ? 17.123 2.417 -0.210 1.00 62.50 79 LYS A O 1
ATOM 592 N N . LYS A 1 80 ? 15.722 0.873 -1.049 1.00 60.59 80 LYS A N 1
ATOM 593 C CA . LYS A 1 80 ? 16.740 -0.003 -1.643 1.00 60.59 80 LYS A CA 1
ATOM 594 C C . LYS A 1 80 ? 17.258 0.487 -3.005 1.00 60.59 80 LYS A C 1
ATOM 596 O O . LYS A 1 80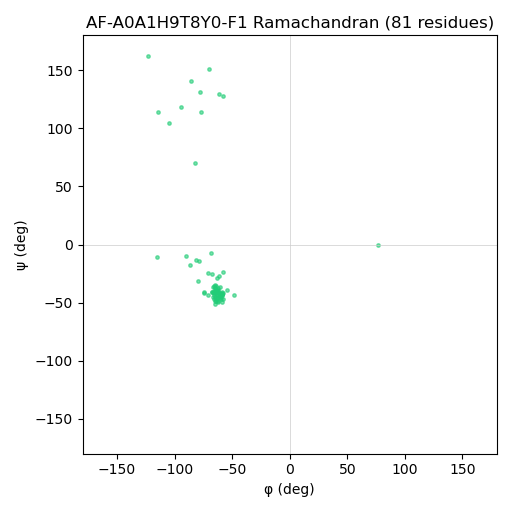 ? 18.277 -0.016 -3.450 1.00 60.59 80 LYS A O 1
ATOM 601 N N . GLU A 1 81 ? 16.587 1.439 -3.660 1.00 56.41 81 GLU A N 1
ATOM 602 C CA . GLU A 1 81 ? 17.076 2.098 -4.885 1.00 56.41 81 GLU A CA 1
ATOM 603 C C . GLU A 1 81 ? 17.980 3.315 -4.621 1.00 56.41 81 GLU A C 1
ATOM 605 O O . GLU A 1 81 ? 18.657 3.761 -5.545 1.00 56.41 81 GLU A O 1
ATOM 610 N N . GLU A 1 82 ? 17.968 3.883 -3.410 1.00 55.00 82 GLU A N 1
ATOM 611 C CA . GLU A 1 82 ? 18.825 5.022 -3.023 1.00 55.00 82 GLU A CA 1
ATOM 612 C C . GLU A 1 82 ? 20.182 4.606 -2.420 1.00 55.00 82 GLU A C 1
ATOM 614 O O . GLU A 1 82 ? 21.037 5.468 -2.222 1.00 55.00 82 GLU A O 1
ATOM 619 N N . LYS A 1 83 ? 20.387 3.317 -2.122 1.00 45.38 83 LYS A N 1
ATOM 620 C CA . LYS A 1 83 ? 21.665 2.746 -1.659 1.00 45.38 83 LYS A CA 1
ATOM 621 C C . LYS A 1 83 ? 22.374 2.010 -2.785 1.00 45.38 83 LYS A C 1
ATOM 623 O O . LYS A 1 83 ? 23.619 2.077 -2.798 1.00 45.38 83 LYS A O 1
#

Solvent-accessible surface area (backbone atoms only — not comparable to full-atom values): 4538 Å² total; per-residue (Å²): 106,69,64,58,53,47,51,51,51,49,53,49,31,52,54,49,13,73,75,69,74,56,77,66,87,75,77,82,82,51,71,67,59,52,55,50,49,33,53,53,42,31,51,53,13,51,49,32,29,53,48,17,72,78,40,94,51,53,66,36,30,54,57,10,49,53,38,34,53,51,23,48,52,55,47,53,58,50,60,63,70,77,107

Foldseek 3Di:
DLVVVLVVVQVVQVVVCVVPVDRDNDDRDDPVNLLVVLVVLLVVLVVLLVVCVVDVNVVSVVVSVVSNVVSVVSVVVSVVVVD

Organism: NCBI:txid142588

Secondary structure (DSSP, 8-state):
-HHHHHHHHHHHHHHHHHHHS----PPPPPHHHHHHHHHHHHHHHHHHHHHHHHSS-THHHHHHHHHHHHHHHHHHHHHTT--

Sequence (83 aa):
MIDKTHEKIEMMNEVIGKATGVNITLPKPNKRAIKVSQVTNGVVSTGLIAFGILTPYKWTIVAGGVGLLGSLIVGDFFKKEEK

Radius of gyration: 16.4 Å; Cα contacts (8 Å, |Δi|>4): 65; chains: 1; bounding box: 41×24×44 Å

pLDDT: mean 82.98, std 9.94, range [45.38, 94.88]